Protein AF-A0A9X7BWS4-F1 (afdb_monomer)

Mean predicted aligned error: 3.34 Å

pLDDT: mean 94.13, std 6.0, range [57.66, 98.81]

Organism: Bacillus thuringiensis (NCBI:txid1428)

Sequence (144 aa):
MELVYKISYHRMQDHYLPKLVQAIRLVSEEELWKKETSVNSIGGIVLHICEHLQRNTRRYKDPNIVFENGIEEYFPVKQISSEALLKTVEEIFDEWGKAYIQVWEEKRHIDLQSLLHLVEHTSYHLGQVVDRTKCIEGQQFNFC

Radius of gyration: 15.49 Å; Cα contacts (8 Å, |Δi|>4): 133; chains: 1; bounding box: 31×32×45 Å

Secondary structure (DSSP, 8-state):
-HHHHHHHHHIIIIIIHHHHHHHHHHS-HHHHH--BTTB--HHHHHHHHHHHHHHHHHHHH-TT---SS--TT--------HHHHHHHHHHHHHHHHHHHHHHHHTT----HHHHHHHHHHHHHHHHHHHHHHHHHH-------

Nearest PDB structures (foldseek):
  3di5-assembly1_A  TM=6.665E-01  e=2.981E-02  Bacillus cereus ATCC 10987
  3dka-assembly1_A  TM=7.052E-01  e=2.633E-01  Bacillus subtilis
  8vil-assembly2_B  TM=6.335E-01  e=2.996E+00  Crocosphaera subtropica ATCC 51142

Structure (mmCIF, N/CA/C/O backbone):
data_AF-A0A9X7BWS4-F1
#
_entry.id   AF-A0A9X7BWS4-F1
#
loop_
_atom_site.group_PDB
_atom_site.id
_atom_site.type_symbol
_atom_site.label_atom_id
_atom_site.label_alt_id
_atom_site.label_comp_id
_atom_site.label_asym_id
_atom_site.label_entity_id
_atom_site.label_seq_id
_atom_site.pdbx_PDB_ins_code
_atom_site.Cartn_x
_atom_site.Cartn_y
_atom_site.Cartn_z
_atom_site.occupancy
_atom_site.B_iso_or_equiv
_atom_site.auth_seq_id
_atom_site.auth_comp_id
_atom_site.auth_asym_id
_atom_site.auth_atom_id
_atom_site.pdbx_PDB_model_num
ATOM 1 N N . MET A 1 1 ? 14.991 -13.951 -12.943 1.00 66.25 1 MET A N 1
ATOM 2 C CA . MET A 1 1 ? 14.548 -12.610 -12.497 1.00 66.25 1 MET A CA 1
ATOM 3 C C . MET A 1 1 ? 13.062 -12.387 -12.744 1.00 66.25 1 MET A C 1
ATOM 5 O O . MET A 1 1 ? 12.389 -12.016 -11.800 1.00 66.25 1 MET A O 1
ATOM 9 N N . GLU A 1 2 ? 12.522 -12.693 -13.931 1.00 83.75 2 GLU A N 1
ATOM 10 C CA . GLU A 1 2 ? 11.078 -12.568 -14.236 1.00 83.75 2 GLU A CA 1
ATOM 11 C C . GLU A 1 2 ? 10.139 -13.177 -13.182 1.00 83.75 2 GLU A C 1
ATOM 13 O O . GLU A 1 2 ? 9.156 -12.552 -12.798 1.00 83.75 2 GLU A O 1
ATOM 18 N N . LEU A 1 3 ? 10.467 -14.363 -12.660 1.00 93.31 3 LEU A N 1
ATOM 19 C CA . LEU A 1 3 ? 9.664 -14.997 -11.615 1.00 93.31 3 LEU A CA 1
ATOM 20 C C . LEU A 1 3 ? 9.586 -14.153 -10.332 1.00 93.31 3 LEU A C 1
ATOM 22 O O . LEU A 1 3 ? 8.522 -14.070 -9.731 1.00 93.31 3 LEU A O 1
ATOM 26 N N . VAL A 1 4 ? 10.686 -13.508 -9.932 1.00 94.25 4 VAL A N 1
ATOM 27 C CA . VAL A 1 4 ? 10.712 -12.667 -8.726 1.00 94.25 4 VAL A CA 1
ATOM 28 C C . VAL A 1 4 ? 9.791 -11.471 -8.911 1.00 94.25 4 VAL A C 1
ATOM 30 O O . VAL A 1 4 ? 8.986 -11.202 -8.032 1.00 94.25 4 VAL A O 1
ATOM 33 N N . TYR A 1 5 ? 9.822 -10.828 -10.079 1.00 94.81 5 TYR A N 1
ATOM 34 C CA . TYR A 1 5 ? 8.929 -9.712 -10.376 1.00 94.81 5 TYR A CA 1
ATOM 35 C C . TYR A 1 5 ? 7.447 -10.123 -10.320 1.00 94.81 5 TYR A C 1
ATOM 37 O O . TYR A 1 5 ? 6.651 -9.507 -9.612 1.00 94.81 5 TYR A O 1
ATOM 45 N N . LYS A 1 6 ? 7.086 -11.244 -10.961 1.00 95.75 6 LYS A N 1
ATOM 46 C CA . LYS A 1 6 ? 5.715 -11.783 -10.899 1.00 95.75 6 LYS A CA 1
ATOM 47 C C . LYS A 1 6 ? 5.276 -12.094 -9.465 1.00 95.75 6 LYS A C 1
ATOM 49 O O . LYS A 1 6 ? 4.172 -11.729 -9.072 1.00 95.75 6 LYS A O 1
ATOM 54 N N . ILE A 1 7 ? 6.141 -12.731 -8.674 1.00 97.50 7 ILE A N 1
ATOM 55 C CA . ILE A 1 7 ? 5.846 -13.059 -7.273 1.00 97.50 7 ILE A CA 1
ATOM 56 C C . ILE A 1 7 ? 5.697 -11.787 -6.435 1.00 97.50 7 ILE A C 1
ATOM 58 O O . ILE A 1 7 ? 4.752 -11.694 -5.658 1.00 97.50 7 ILE A O 1
ATOM 62 N N . SER A 1 8 ? 6.591 -10.806 -6.584 1.00 97.94 8 SER A N 1
ATOM 63 C CA . SER A 1 8 ? 6.517 -9.532 -5.862 1.00 97.94 8 SER A CA 1
ATOM 64 C C . SER A 1 8 ? 5.208 -8.802 -6.153 1.00 97.94 8 SER A C 1
ATOM 66 O O . SER A 1 8 ? 4.548 -8.354 -5.219 1.00 97.94 8 SER A O 1
ATOM 68 N N . TYR A 1 9 ? 4.797 -8.737 -7.421 1.00 97.94 9 TYR A N 1
ATOM 69 C CA . TYR A 1 9 ? 3.517 -8.145 -7.805 1.00 97.94 9 TYR A CA 1
ATOM 70 C C . TYR A 1 9 ? 2.333 -8.882 -7.164 1.00 97.94 9 TYR A C 1
ATOM 72 O O . TYR A 1 9 ? 1.527 -8.255 -6.480 1.00 97.94 9 TYR A O 1
ATOM 80 N N . HIS A 1 10 ? 2.283 -10.213 -7.296 1.00 97.88 10 HIS A N 1
ATOM 81 C CA . HIS A 1 10 ? 1.210 -11.039 -6.729 1.00 97.88 10 HIS A CA 1
ATOM 82 C C . HIS A 1 10 ? 1.134 -10.925 -5.199 1.00 97.88 10 HIS A C 1
ATOM 84 O O . HIS A 1 10 ? 0.058 -10.859 -4.612 1.00 97.88 10 HIS A O 1
ATOM 90 N N . ARG A 1 11 ? 2.281 -10.851 -4.512 1.00 98.12 11 ARG A N 1
ATOM 91 C CA . ARG A 1 11 ? 2.316 -10.606 -3.063 1.00 98.12 11 ARG A CA 1
ATOM 92 C C . ARG A 1 11 ? 1.660 -9.276 -2.707 1.00 98.12 11 ARG A C 1
ATOM 94 O O . ARG A 1 11 ? 0.820 -9.255 -1.815 1.00 98.12 11 ARG A O 1
ATOM 101 N N . MET A 1 12 ? 2.007 -8.201 -3.406 1.00 98.50 12 MET A N 1
ATOM 102 C CA . MET A 1 12 ? 1.481 -6.866 -3.117 1.00 98.50 12 MET A CA 1
ATOM 103 C C . MET A 1 12 ? -0.013 -6.743 -3.451 1.00 98.50 12 MET A C 1
ATOM 105 O O . MET A 1 12 ? -0.786 -6.314 -2.596 1.00 98.50 12 MET A O 1
ATOM 109 N N . GLN A 1 13 ? -0.418 -7.142 -4.659 1.00 98.19 13 GLN A N 1
ATOM 110 C CA . GLN A 1 13 ? -1.772 -6.920 -5.182 1.00 98.19 13 GLN A CA 1
ATOM 111 C C . GLN A 1 13 ? -2.771 -7.985 -4.741 1.00 98.19 13 GLN A C 1
ATOM 113 O O . GLN A 1 13 ? -3.852 -7.651 -4.270 1.00 98.19 13 GLN A O 1
ATOM 118 N N . ASP A 1 14 ? -2.405 -9.261 -4.844 1.00 96.75 14 ASP A N 1
ATOM 119 C CA . ASP A 1 14 ? -3.363 -10.358 -4.676 1.00 96.75 14 ASP A CA 1
ATOM 120 C C . ASP A 1 14 ? -3.382 -10.903 -3.242 1.00 96.75 14 ASP A C 1
ATOM 122 O O . ASP A 1 14 ? -4.355 -11.527 -2.822 1.00 96.75 14 ASP A O 1
ATOM 126 N N . HIS A 1 15 ? -2.332 -10.645 -2.453 1.00 96.69 15 HIS A N 1
ATOM 127 C CA . HIS A 1 15 ? -2.280 -11.071 -1.053 1.00 96.69 15 HIS A CA 1
ATOM 128 C C . HIS A 1 15 ? -2.308 -9.927 -0.046 1.00 96.69 15 HIS A C 1
ATOM 130 O O . HIS A 1 15 ? -3.058 -10.018 0.921 1.00 96.69 15 HIS A O 1
ATOM 136 N N . TYR A 1 16 ? -1.475 -8.896 -0.177 1.00 98.38 16 TYR A N 1
ATOM 137 C CA . TYR A 1 16 ? -1.334 -7.898 0.888 1.00 98.38 16 TYR A CA 1
ATOM 138 C C . TYR A 1 16 ? -2.469 -6.881 0.875 1.00 98.38 16 TYR A C 1
ATOM 140 O O . TYR A 1 16 ? -3.071 -6.649 1.924 1.00 98.38 16 TYR A O 1
ATOM 148 N N . LEU A 1 17 ? -2.811 -6.337 -0.296 1.00 98.50 17 LEU A N 1
ATOM 149 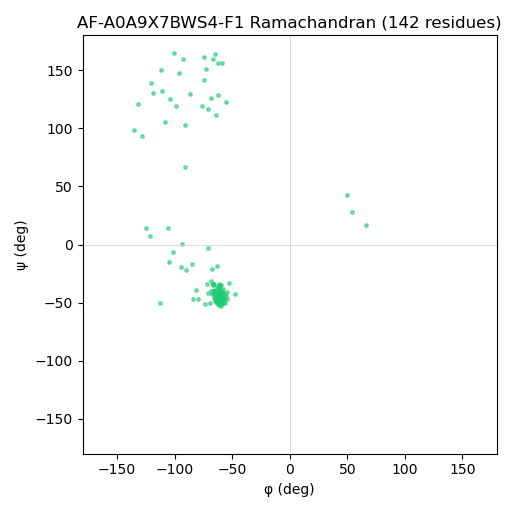C CA . LEU A 1 17 ? -3.906 -5.379 -0.430 1.00 98.50 17 LEU A CA 1
ATOM 150 C C . LEU A 1 17 ? -5.251 -5.926 0.099 1.00 98.50 17 LEU A C 1
ATOM 152 O O . LEU A 1 17 ? -5.838 -5.262 0.954 1.00 98.50 17 LEU A O 1
ATOM 156 N N . PRO A 1 18 ? -5.728 -7.134 -0.275 1.00 97.50 18 PRO A N 1
ATOM 157 C CA . PRO A 1 18 ? -7.005 -7.646 0.224 1.00 97.50 18 PRO A CA 1
ATOM 158 C C . PRO A 1 18 ? -7.028 -7.820 1.744 1.00 97.50 18 PRO A C 1
ATOM 160 O O . PRO A 1 18 ? -8.037 -7.535 2.386 1.00 97.50 18 PRO A O 1
ATOM 163 N N . LYS A 1 19 ? -5.903 -8.239 2.339 1.00 97.44 19 LYS A N 1
ATOM 164 C CA . LYS A 1 19 ? -5.769 -8.407 3.795 1.00 97.44 19 LYS A CA 1
ATOM 165 C C . LYS A 1 19 ? -5.793 -7.066 4.514 1.00 97.44 19 LYS A C 1
ATOM 167 O O . LYS A 1 19 ? -6.429 -6.949 5.558 1.00 97.44 19 LYS A O 1
ATOM 172 N N . LEU A 1 20 ? -5.137 -6.057 3.941 1.00 97.69 20 LEU A N 1
ATOM 173 C CA . LEU A 1 20 ? -5.145 -4.695 4.465 1.00 97.69 20 LEU A CA 1
ATOM 174 C C . LEU A 1 20 ? -6.560 -4.103 4.417 1.00 97.69 20 LEU A C 1
ATOM 176 O O . LEU A 1 20 ? -7.052 -3.608 5.427 1.00 97.69 20 LEU A O 1
ATOM 180 N N . VAL A 1 21 ? -7.240 -4.237 3.275 1.00 97.56 21 VAL A N 1
ATOM 181 C CA . VAL A 1 21 ? -8.635 -3.812 3.081 1.00 97.56 21 VAL A CA 1
ATOM 182 C C . VAL A 1 21 ? -9.564 -4.501 4.077 1.00 97.56 21 VAL A C 1
ATOM 184 O O . VAL A 1 21 ? -10.382 -3.841 4.716 1.00 97.56 21 VAL A O 1
ATOM 187 N N . GLN A 1 22 ? -9.430 -5.817 4.249 1.00 95.44 22 GLN A N 1
ATOM 188 C CA . GLN A 1 22 ? -10.246 -6.565 5.200 1.00 95.44 22 GLN A CA 1
ATOM 189 C C . GLN A 1 22 ? -10.003 -6.104 6.641 1.00 95.44 22 GLN A C 1
ATOM 191 O O . GLN A 1 22 ? -10.966 -5.928 7.378 1.00 95.44 22 GLN A O 1
ATOM 196 N N . ALA A 1 23 ? -8.748 -5.877 7.037 1.00 95.62 23 ALA A N 1
ATOM 197 C CA . ALA A 1 23 ? -8.424 -5.407 8.380 1.00 95.62 23 ALA A CA 1
ATOM 198 C C . ALA A 1 23 ? -9.011 -4.016 8.667 1.00 95.62 23 ALA A C 1
ATOM 200 O O . ALA A 1 23 ? -9.639 -3.822 9.703 1.00 95.62 23 ALA A O 1
ATOM 201 N N . ILE A 1 24 ? -8.888 -3.073 7.727 1.00 96.00 24 ILE A N 1
ATOM 202 C CA . ILE A 1 24 ? -9.434 -1.715 7.889 1.00 96.00 24 ILE A CA 1
ATOM 203 C C . ILE A 1 24 ? -10.963 -1.737 8.024 1.00 96.00 24 ILE A C 1
ATOM 205 O O . ILE A 1 24 ? -11.514 -0.976 8.810 1.00 96.00 24 ILE A O 1
ATOM 209 N N . ARG A 1 25 ? -11.659 -2.616 7.289 1.00 95.00 25 ARG A N 1
ATOM 210 C CA . ARG A 1 25 ? -13.131 -2.716 7.330 1.00 95.00 25 ARG A CA 1
ATOM 211 C C . ARG A 1 25 ? -13.693 -3.231 8.653 1.00 95.00 25 ARG A C 1
ATOM 213 O O . ARG A 1 25 ? -14.882 -3.050 8.890 1.00 95.00 25 ARG A O 1
ATOM 220 N N . LEU A 1 26 ? -12.889 -3.924 9.454 1.00 93.00 26 LEU A N 1
ATOM 221 C CA . LEU A 1 26 ? -13.370 -4.553 10.682 1.00 93.00 26 LEU A CA 1
ATOM 222 C C . LEU A 1 26 ? -13.278 -3.645 11.904 1.00 93.00 26 LEU A C 1
ATOM 224 O O . LEU A 1 26 ? -14.005 -3.882 12.855 1.00 93.00 26 LEU A O 1
ATOM 228 N N . VAL A 1 27 ? -12.427 -2.620 11.882 1.00 92.75 27 VAL A N 1
ATOM 229 C CA . VAL A 1 27 ? -12.252 -1.715 13.024 1.00 92.75 27 VAL A CA 1
ATOM 230 C C . VAL A 1 27 ? -13.106 -0.458 12.883 1.00 92.75 27 VAL A C 1
ATOM 232 O O . VAL A 1 27 ? -13.314 0.060 11.783 1.00 92.75 27 VAL A O 1
ATOM 235 N N . SER A 1 28 ? -13.571 0.070 14.016 1.00 94.12 28 SER A N 1
ATOM 236 C CA . SER A 1 28 ? -14.207 1.388 14.063 1.00 94.12 28 SER A CA 1
ATOM 237 C C . SER A 1 28 ? -13.198 2.500 13.750 1.00 94.12 28 SER A C 1
ATOM 239 O O . SER A 1 28 ? -11.989 2.326 13.903 1.00 94.12 28 SER A O 1
ATOM 241 N N . GLU A 1 29 ? -13.683 3.677 13.351 1.00 95.00 29 GLU A N 1
ATOM 242 C CA . GLU A 1 29 ? -12.817 4.841 13.107 1.00 95.00 29 GLU A CA 1
ATOM 243 C C . GLU A 1 29 ? -12.033 5.255 14.363 1.00 95.00 29 GLU A C 1
ATOM 245 O O . GLU A 1 29 ? -10.874 5.659 14.269 1.00 95.00 29 GLU A O 1
ATOM 250 N N . GLU A 1 30 ? -12.638 5.120 15.546 1.00 93.88 30 GLU A N 1
ATOM 251 C CA . GLU A 1 30 ? -11.967 5.390 16.819 1.00 93.88 30 GLU A CA 1
ATOM 252 C C . GLU A 1 30 ? -10.765 4.458 17.010 1.00 93.88 30 GLU A C 1
ATOM 254 O O . GLU A 1 30 ? -9.643 4.927 17.211 1.00 93.88 30 GLU A O 1
ATOM 259 N N . GLU A 1 31 ? -10.970 3.147 16.871 1.00 94.56 31 GLU A N 1
ATOM 260 C CA . GLU A 1 31 ? -9.904 2.154 17.032 1.00 94.56 31 GLU A CA 1
ATOM 261 C C . GLU A 1 31 ? -8.856 2.240 15.908 1.00 94.56 31 GLU A C 1
ATOM 263 O O . GLU A 1 31 ? -7.663 2.043 16.147 1.00 94.56 31 GLU A O 1
ATOM 268 N N . LEU A 1 32 ? -9.260 2.629 14.694 1.00 95.69 32 LEU A N 1
ATOM 269 C CA . LEU A 1 32 ? -8.358 2.858 13.564 1.00 95.69 32 LEU A CA 1
ATOM 270 C C . LEU A 1 32 ? -7.304 3.932 13.876 1.00 95.69 32 LEU A C 1
ATOM 272 O O . LEU A 1 32 ? -6.134 3.785 13.503 1.00 95.69 32 LEU A O 1
ATOM 276 N N . TRP A 1 33 ? -7.707 5.014 14.548 1.00 96.12 33 TRP A N 1
ATOM 277 C CA . TRP A 1 33 ? -6.847 6.170 14.828 1.00 96.12 33 TRP A CA 1
ATOM 278 C C . TRP A 1 33 ? -6.293 6.217 16.247 1.00 96.12 33 TRP A C 1
ATOM 280 O O . TRP A 1 33 ? -5.421 7.049 16.522 1.00 96.12 33 TRP A O 1
ATOM 290 N N . LYS A 1 34 ? -6.728 5.307 17.118 1.00 92.94 34 LYS A N 1
ATOM 291 C CA . LYS A 1 34 ? -6.219 5.162 18.478 1.00 92.94 34 LYS A CA 1
ATOM 292 C C . LYS A 1 34 ? -4.706 4.971 18.472 1.00 92.94 34 LYS A C 1
ATOM 294 O O . LYS A 1 34 ? -4.166 4.071 17.828 1.00 92.94 34 LYS A O 1
ATOM 299 N N . LYS A 1 35 ? -4.017 5.862 19.180 1.00 86.56 35 LYS A N 1
ATOM 300 C CA . LYS A 1 35 ? -2.564 5.854 19.345 1.00 86.56 35 LYS A CA 1
ATOM 301 C C . LYS A 1 35 ? -2.240 5.697 20.824 1.00 86.56 35 LYS A C 1
ATOM 303 O O . LYS A 1 35 ? -2.757 6.452 21.644 1.00 86.56 35 LYS A O 1
ATOM 308 N N . GLU A 1 36 ? -1.357 4.760 21.146 1.00 83.44 36 GLU A N 1
ATOM 309 C CA . GLU A 1 36 ? -0.805 4.613 22.494 1.00 83.44 36 GLU A CA 1
ATOM 310 C C . GLU A 1 36 ? 0.598 5.227 22.562 1.00 83.44 36 GLU A C 1
ATOM 312 O O . GLU A 1 36 ? 1.228 5.503 21.539 1.00 83.44 36 GLU A O 1
ATOM 317 N N . THR A 1 37 ? 1.104 5.454 23.775 1.00 79.56 37 THR A N 1
ATOM 318 C CA . THR A 1 37 ? 2.334 6.223 24.034 1.00 79.56 37 THR A CA 1
ATOM 319 C C . THR A 1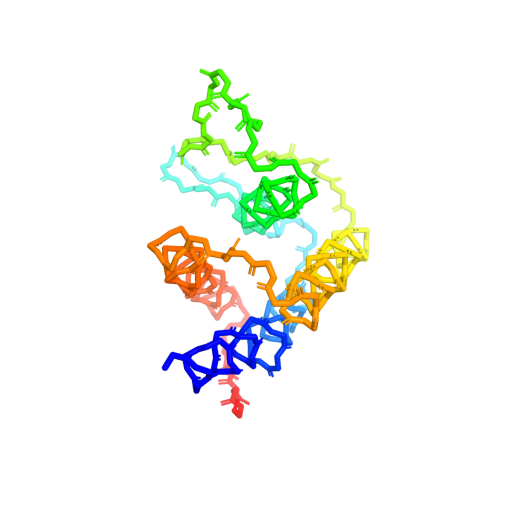 37 ? 3.551 5.746 23.230 1.00 79.56 37 THR A C 1
ATOM 321 O O . THR A 1 37 ? 4.375 6.564 22.833 1.00 79.56 37 THR A O 1
ATOM 324 N N . SER A 1 38 ? 3.657 4.444 22.956 1.00 80.44 38 SER A N 1
ATOM 325 C CA . SER A 1 38 ? 4.772 3.824 22.222 1.00 80.44 38 SER A CA 1
ATOM 326 C C . SER A 1 38 ? 4.344 3.086 20.950 1.00 80.44 38 SER A C 1
ATOM 328 O O . SER A 1 38 ? 5.157 2.394 20.338 1.00 80.44 38 SER A O 1
ATOM 330 N N . VAL A 1 39 ? 3.076 3.199 20.547 1.00 88.00 39 VAL A N 1
ATOM 331 C CA . VAL A 1 39 ? 2.493 2.362 19.494 1.00 88.00 39 VAL A CA 1
ATOM 332 C C . VAL A 1 39 ? 1.754 3.242 18.491 1.00 88.00 39 VAL A C 1
ATOM 334 O O . VAL A 1 39 ? 0.823 3.961 18.842 1.00 88.00 39 VAL A O 1
ATOM 337 N N . ASN A 1 40 ? 2.167 3.183 17.222 1.00 95.31 40 ASN A N 1
ATOM 338 C CA . ASN A 1 40 ? 1.492 3.888 16.123 1.00 95.31 40 ASN A CA 1
ATOM 339 C C . ASN A 1 40 ? 0.029 3.444 15.996 1.00 95.31 40 ASN A C 1
ATOM 341 O O . ASN A 1 40 ? -0.291 2.330 16.383 1.00 95.31 40 ASN A O 1
ATOM 345 N N . SER A 1 41 ? -0.862 4.254 15.431 1.00 96.25 41 SER A N 1
ATOM 346 C CA . SER A 1 41 ? -2.235 3.802 15.154 1.00 96.25 41 SER A CA 1
ATOM 347 C C . SER A 1 41 ? -2.288 2.856 13.949 1.00 96.25 41 SER A C 1
ATOM 349 O O . SER A 1 41 ? -1.358 2.834 13.135 1.00 96.25 41 SER A O 1
ATOM 351 N N . ILE A 1 42 ? -3.372 2.084 13.804 1.00 97.12 42 ILE A N 1
ATOM 352 C CA . ILE A 1 42 ? -3.583 1.228 12.623 1.00 97.12 42 ILE A CA 1
ATOM 353 C C . ILE A 1 42 ? -3.588 2.090 11.356 1.00 97.12 42 ILE A C 1
ATOM 355 O O . ILE A 1 42 ? -2.818 1.830 10.431 1.00 97.12 42 ILE A O 1
ATOM 359 N N . GLY A 1 43 ? -4.377 3.168 11.341 1.00 97.75 43 GLY A N 1
ATOM 360 C CA . GLY A 1 43 ? -4.446 4.096 10.214 1.00 97.75 43 GLY A CA 1
ATOM 361 C C . GLY A 1 43 ? -3.102 4.764 9.906 1.00 97.75 43 GLY A C 1
ATOM 362 O O . GLY A 1 43 ? -2.759 4.950 8.740 1.00 97.75 43 GLY A O 1
ATOM 363 N N . GLY A 1 44 ? -2.293 5.057 10.929 1.00 97.81 44 GLY A N 1
ATOM 364 C CA . GLY A 1 44 ? -0.946 5.596 10.744 1.00 97.81 44 GLY A CA 1
ATOM 365 C C . GLY A 1 44 ? 0.004 4.610 10.067 1.00 97.81 44 GLY A C 1
ATOM 366 O O . GLY A 1 44 ? 0.748 5.007 9.173 1.00 97.81 44 GLY A O 1
ATOM 367 N N . ILE A 1 45 ? -0.052 3.325 10.432 1.00 98.19 45 ILE A N 1
ATOM 368 C CA . ILE A 1 45 ? 0.731 2.265 9.775 1.00 98.19 45 ILE A CA 1
ATOM 369 C C . ILE A 1 45 ? 0.281 2.061 8.327 1.00 98.19 45 ILE A C 1
ATOM 371 O O . ILE A 1 45 ? 1.116 1.950 7.433 1.00 98.19 45 ILE A O 1
ATOM 375 N N . VAL A 1 46 ? -1.029 2.057 8.075 1.00 98.44 46 VAL A N 1
ATOM 376 C CA . VAL A 1 46 ? -1.585 1.948 6.718 1.00 98.44 46 VAL A CA 1
ATOM 377 C C . VAL A 1 46 ? -1.081 3.090 5.831 1.00 98.44 46 VAL A C 1
ATOM 379 O O . VAL A 1 46 ? -0.614 2.856 4.716 1.00 98.44 46 VAL A O 1
ATOM 382 N N . LEU A 1 47 ? -1.129 4.328 6.329 1.00 98.38 47 LEU A N 1
ATOM 383 C CA . LEU A 1 47 ? -0.631 5.487 5.591 1.00 98.38 47 LEU A CA 1
ATOM 384 C C . LEU A 1 47 ? 0.890 5.447 5.412 1.00 98.38 47 LEU A C 1
ATOM 386 O O . LEU A 1 47 ? 1.381 5.823 4.353 1.00 98.38 47 LEU A O 1
ATOM 390 N N . HIS A 1 48 ? 1.634 4.935 6.389 1.00 98.31 48 HIS A N 1
ATOM 391 C CA . HIS A 1 48 ? 3.071 4.718 6.254 1.00 98.31 48 HIS A CA 1
ATOM 392 C C . HIS A 1 48 ? 3.403 3.732 5.117 1.00 98.31 48 HIS A C 1
ATOM 394 O O . HIS A 1 48 ? 4.237 4.036 4.264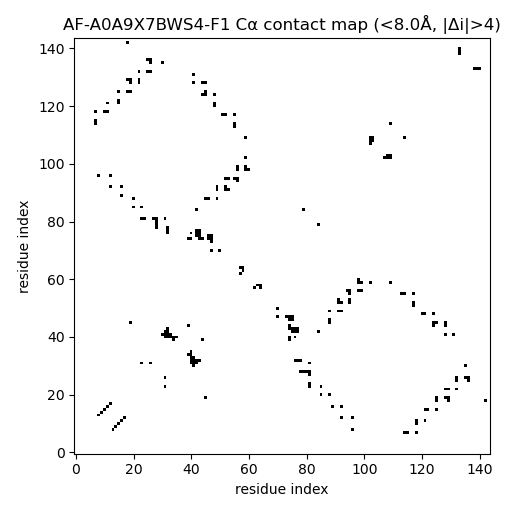 1.00 98.31 48 HIS A O 1
ATOM 400 N N . ILE A 1 49 ? 2.694 2.598 5.027 1.00 98.56 49 ILE A N 1
ATOM 401 C CA . ILE A 1 49 ? 2.805 1.672 3.882 1.00 98.56 49 ILE A CA 1
ATOM 402 C C . ILE A 1 49 ? 2.545 2.425 2.567 1.00 98.56 49 ILE A C 1
ATOM 404 O O . ILE A 1 49 ? 3.323 2.310 1.618 1.00 98.56 49 ILE A O 1
ATOM 408 N N . CYS A 1 50 ? 1.484 3.235 2.518 1.00 98.56 50 CYS A N 1
ATOM 409 C CA . CYS A 1 50 ? 1.120 4.007 1.332 1.00 98.56 50 CYS A CA 1
ATOM 410 C C . CYS A 1 50 ? 2.232 4.969 0.879 1.00 98.56 50 CYS A C 1
ATOM 412 O O . CYS A 1 50 ? 2.529 5.034 -0.314 1.00 98.56 50 CYS A O 1
ATOM 414 N N . GLU A 1 51 ? 2.898 5.662 1.805 1.00 98.06 51 GLU A N 1
ATOM 415 C CA . GLU A 1 51 ? 4.036 6.538 1.490 1.00 98.06 51 GLU A CA 1
ATOM 416 C C . GLU A 1 51 ? 5.201 5.753 0.861 1.00 98.06 51 GLU A C 1
ATOM 418 O O . GLU A 1 51 ? 5.804 6.196 -0.124 1.00 98.06 51 GLU A O 1
ATOM 423 N N . HIS A 1 52 ? 5.497 4.549 1.366 1.00 98.19 52 HIS A N 1
ATOM 424 C CA . HIS A 1 52 ? 6.513 3.673 0.774 1.00 98.19 52 HIS A CA 1
ATOM 425 C C . HIS A 1 52 ? 6.150 3.237 -0.654 1.00 98.19 52 HIS A C 1
ATOM 427 O O . HIS A 1 52 ? 7.024 3.263 -1.533 1.00 98.19 52 HIS A O 1
ATOM 433 N N . LEU A 1 53 ? 4.885 2.882 -0.915 1.00 98.31 53 LEU A N 1
ATOM 434 C CA . LEU A 1 53 ? 4.417 2.573 -2.271 1.00 98.31 53 LEU A CA 1
ATOM 435 C C . LEU A 1 53 ? 4.555 3.792 -3.183 1.00 98.31 53 LEU A C 1
ATOM 437 O O . LEU A 1 53 ? 5.187 3.688 -4.229 1.00 98.31 53 LEU A O 1
ATOM 441 N N . GLN A 1 54 ? 4.054 4.958 -2.771 1.00 98.19 54 GLN A N 1
ATOM 442 C CA . GLN A 1 54 ? 4.120 6.183 -3.572 1.00 98.19 54 GLN A CA 1
ATOM 443 C C . GLN A 1 54 ? 5.558 6.586 -3.910 1.00 98.19 54 GLN A C 1
ATOM 445 O O . GLN A 1 54 ? 5.845 6.956 -5.051 1.00 98.19 54 GLN A O 1
ATOM 450 N N . ARG A 1 55 ? 6.494 6.487 -2.957 1.00 96.94 55 ARG A N 1
ATOM 451 C CA . ARG A 1 55 ? 7.916 6.760 -3.223 1.00 96.94 55 ARG A CA 1
ATOM 452 C C . ARG A 1 55 ? 8.503 5.787 -4.245 1.00 96.94 55 ARG A C 1
ATOM 454 O O . ARG A 1 55 ? 9.262 6.214 -5.112 1.00 96.94 55 ARG A O 1
ATOM 461 N N . ASN A 1 56 ? 8.138 4.506 -4.190 1.00 97.12 56 ASN A N 1
ATOM 462 C CA . ASN A 1 56 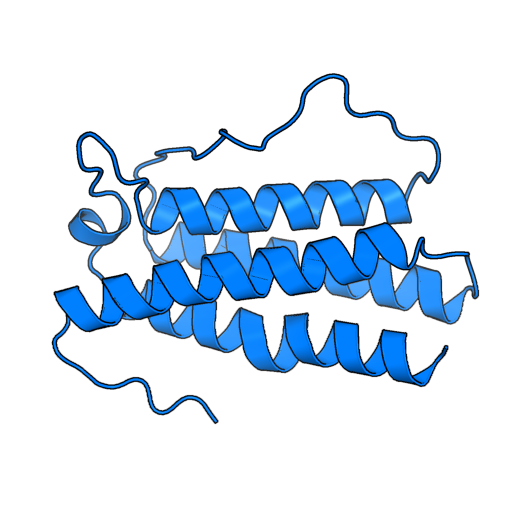? 8.549 3.528 -5.202 1.00 97.12 56 ASN A CA 1
ATOM 463 C C . ASN A 1 56 ? 7.906 3.804 -6.567 1.00 97.12 56 ASN A C 1
ATOM 465 O O . ASN A 1 56 ? 8.612 3.822 -7.569 1.00 97.12 56 ASN A O 1
ATOM 469 N N . THR A 1 57 ? 6.615 4.134 -6.608 1.00 97.81 57 THR A N 1
ATOM 470 C CA . THR A 1 57 ? 5.916 4.559 -7.829 1.00 97.81 57 THR A CA 1
ATOM 471 C C . THR A 1 57 ? 6.602 5.759 -8.480 1.00 97.81 57 THR A C 1
ATOM 473 O O . THR A 1 57 ? 6.785 5.793 -9.695 1.00 97.81 57 THR A O 1
ATOM 476 N N . ARG A 1 58 ? 7.038 6.745 -7.687 1.00 97.06 58 ARG A N 1
ATOM 477 C CA . ARG A 1 58 ? 7.799 7.895 -8.197 1.00 97.06 58 ARG A CA 1
ATOM 478 C C . ARG A 1 58 ? 9.158 7.479 -8.759 1.00 97.06 58 ARG A C 1
ATOM 480 O O . ARG A 1 58 ? 9.486 7.933 -9.845 1.00 97.06 58 ARG A O 1
ATOM 487 N N . ARG A 1 59 ? 9.894 6.572 -8.103 1.00 95.50 59 ARG A N 1
ATOM 488 C CA . ARG A 1 59 ? 11.163 6.022 -8.633 1.00 95.50 59 ARG A CA 1
ATOM 489 C C . ARG A 1 59 ? 10.982 5.263 -9.947 1.00 95.50 59 ARG A C 1
ATOM 491 O O . ARG A 1 59 ? 11.845 5.307 -10.812 1.00 95.50 59 ARG A O 1
ATOM 498 N N . TYR A 1 60 ? 9.852 4.584 -10.120 1.00 95.38 60 TYR A N 1
ATOM 499 C CA . TYR A 1 60 ? 9.509 3.916 -11.379 1.00 95.38 60 TYR A CA 1
ATOM 500 C C . TYR A 1 60 ? 9.275 4.912 -12.520 1.00 95.38 60 TYR A C 1
ATOM 502 O O . TYR A 1 60 ? 9.598 4.620 -13.672 1.00 95.38 60 TYR A O 1
ATOM 510 N N . LYS A 1 61 ? 8.733 6.095 -12.215 1.00 93.62 61 LYS A N 1
ATOM 511 C CA . LYS A 1 61 ? 8.513 7.174 -13.190 1.00 93.62 61 LYS A CA 1
ATOM 512 C C . LYS A 1 61 ? 9.786 7.986 -13.453 1.00 93.62 61 LYS A C 1
ATOM 514 O O . LYS A 1 61 ? 10.052 8.327 -14.599 1.00 93.62 61 LYS A O 1
ATOM 519 N N . ASP A 1 62 ? 10.571 8.243 -12.413 1.00 94.31 62 ASP A N 1
ATOM 520 C CA . ASP A 1 62 ? 11.838 8.972 -12.454 1.00 94.31 62 ASP A CA 1
ATOM 521 C C . ASP A 1 62 ? 12.903 8.244 -11.610 1.00 94.31 62 ASP A C 1
ATOM 523 O O . ASP A 1 62 ? 12.947 8.412 -10.388 1.00 94.31 62 ASP A O 1
ATOM 527 N N . PRO A 1 63 ? 13.784 7.443 -12.238 1.00 88.25 63 PRO A N 1
ATOM 528 C CA . PRO A 1 63 ? 14.831 6.705 -11.532 1.00 88.25 63 PRO A CA 1
ATOM 529 C C . PRO A 1 63 ? 15.864 7.585 -10.818 1.00 88.25 63 PRO A C 1
ATOM 531 O O . PRO A 1 63 ? 16.571 7.088 -9.944 1.00 88.25 63 PRO A O 1
ATOM 534 N N . ASN A 1 64 ? 15.965 8.870 -11.176 1.00 90.94 64 ASN A N 1
ATOM 535 C CA . ASN A 1 64 ? 16.932 9.798 -10.589 1.00 90.94 64 ASN A CA 1
ATOM 536 C C . ASN A 1 64 ? 16.352 10.588 -9.410 1.00 90.94 64 ASN A C 1
ATOM 538 O O . ASN A 1 64 ? 17.058 11.414 -8.828 1.00 90.94 64 ASN A O 1
ATOM 542 N N . ILE A 1 65 ? 15.084 10.359 -9.050 1.00 94.06 65 ILE A N 1
ATOM 543 C CA . ILE A 1 65 ? 14.452 11.067 -7.944 1.00 94.06 65 ILE A CA 1
ATOM 544 C C . ILE A 1 65 ? 15.171 10.766 -6.622 1.00 94.06 65 ILE A C 1
ATOM 546 O O . ILE A 1 65 ? 15.357 9.613 -6.222 1.00 94.06 65 ILE A O 1
ATOM 550 N N . VAL A 1 66 ? 15.536 11.828 -5.908 1.00 91.25 66 VAL A N 1
ATOM 551 C CA . VAL A 1 66 ? 16.128 11.756 -4.570 1.00 91.25 66 VAL A CA 1
ATOM 552 C C . VAL A 1 66 ? 15.118 12.293 -3.566 1.00 91.25 66 VAL A C 1
ATOM 5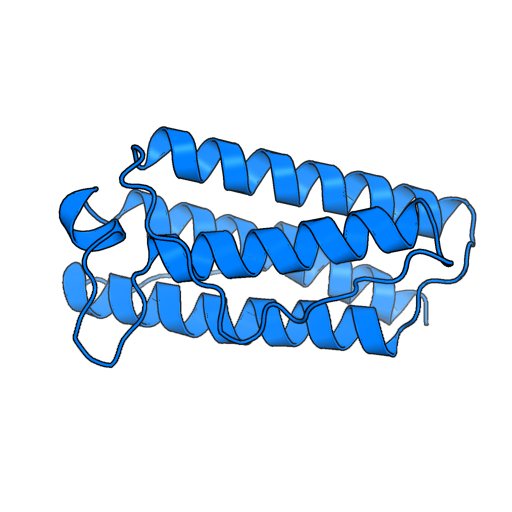54 O O . VAL A 1 66 ? 14.528 13.352 -3.764 1.00 91.25 66 VAL A O 1
ATOM 557 N N . PHE A 1 67 ? 14.911 11.554 -2.478 1.00 91.50 67 PHE A N 1
ATOM 558 C CA . PHE A 1 67 ? 14.107 12.018 -1.353 1.00 91.50 67 PHE A CA 1
ATOM 559 C C . PHE A 1 67 ? 15.046 12.549 -0.276 1.00 91.50 67 PHE A C 1
ATOM 561 O O . PHE A 1 67 ? 15.869 11.796 0.234 1.00 91.50 67 PHE A O 1
ATOM 568 N N . GLU A 1 68 ? 14.912 13.829 0.065 1.00 85.44 68 GLU A N 1
ATOM 569 C CA . GLU A 1 68 ? 15.792 14.502 1.034 1.00 85.44 68 GLU A CA 1
ATOM 570 C C . GLU A 1 68 ? 15.653 13.937 2.452 1.00 85.44 68 GLU A C 1
ATOM 572 O O . GLU A 1 68 ? 16.633 13.862 3.185 1.00 85.44 68 GLU A O 1
ATOM 577 N N . ASN A 1 69 ? 14.441 13.509 2.822 1.00 90.75 69 ASN A N 1
ATOM 578 C CA . ASN A 1 69 ? 14.126 13.006 4.154 1.00 90.75 69 ASN A CA 1
ATOM 579 C C . ASN A 1 69 ? 13.608 11.566 4.105 1.00 90.75 69 ASN A C 1
ATOM 581 O O . ASN A 1 69 ? 12.769 11.211 3.260 1.00 90.75 69 ASN A O 1
ATOM 585 N N . GLY A 1 70 ? 14.065 10.760 5.060 1.00 90.12 70 GLY A N 1
ATOM 586 C CA . GLY A 1 70 ? 13.495 9.455 5.371 1.00 90.12 70 GLY A CA 1
ATOM 587 C C . GLY A 1 70 ? 12.061 9.556 5.910 1.00 90.12 70 GLY A C 1
ATOM 588 O O . GLY A 1 70 ? 11.576 10.643 6.233 1.00 90.12 70 GLY A O 1
ATOM 589 N N . ILE A 1 71 ? 11.348 8.431 5.915 1.00 94.12 71 ILE A N 1
ATOM 590 C CA . ILE A 1 71 ? 9.969 8.310 6.439 1.00 94.12 71 ILE A CA 1
ATOM 591 C C . ILE A 1 71 ? 9.852 7.209 7.492 1.00 94.12 71 ILE A C 1
ATOM 593 O O . ILE A 1 71 ? 8.744 6.815 7.833 1.00 94.12 71 ILE A O 1
ATOM 597 N N . GLU A 1 72 ? 10.981 6.727 8.009 1.00 91.88 72 GLU A N 1
ATOM 598 C CA . GLU A 1 72 ? 11.084 5.572 8.905 1.00 91.88 72 GLU A CA 1
ATOM 599 C C . GLU A 1 72 ? 10.179 5.734 10.133 1.00 91.88 72 GLU A C 1
ATOM 601 O O . GLU A 1 72 ? 9.469 4.806 10.498 1.00 91.88 72 GLU A O 1
ATOM 606 N N . GLU A 1 73 ? 10.127 6.946 10.695 1.00 90.31 73 GLU A N 1
ATOM 607 C CA . GLU A 1 73 ? 9.307 7.298 11.864 1.00 90.31 73 GLU A CA 1
ATOM 608 C C . GLU A 1 73 ? 8.064 8.138 11.503 1.00 90.31 73 GLU A C 1
ATOM 610 O O . GLU A 1 73 ? 7.421 8.744 12.365 1.00 90.31 73 GLU A O 1
ATOM 615 N N . TYR A 1 74 ? 7.702 8.206 10.217 1.00 93.50 74 TYR A N 1
ATOM 616 C CA . TYR A 1 74 ? 6.542 8.969 9.762 1.00 93.50 74 TYR A CA 1
ATOM 617 C C . TYR A 1 74 ? 5.276 8.104 9.731 1.00 93.50 74 TYR A C 1
ATOM 619 O O . TYR A 1 74 ? 5.050 7.338 8.794 1.00 93.50 74 TYR A O 1
ATOM 627 N N . PHE A 1 75 ? 4.424 8.284 10.746 1.00 95.69 75 PHE A N 1
ATOM 628 C CA . PHE A 1 75 ? 3.124 7.618 10.894 1.00 95.69 75 PHE A CA 1
ATOM 629 C C . PHE A 1 75 ? 2.021 8.660 11.154 1.00 95.69 75 PHE A C 1
ATOM 631 O O . PHE A 1 75 ? 1.808 9.067 12.302 1.00 95.69 75 PHE A O 1
ATOM 638 N N . PRO A 1 76 ? 1.329 9.148 10.110 1.00 93.12 76 PRO A N 1
ATOM 639 C CA . PRO A 1 76 ? 0.381 10.249 10.249 1.00 93.12 76 PRO A CA 1
ATOM 640 C C . PRO A 1 76 ? -0.930 9.816 10.919 1.00 93.12 76 PRO A C 1
ATOM 642 O O . PRO A 1 76 ? -1.488 8.766 10.617 1.00 93.12 76 PRO A O 1
ATOM 645 N N . VAL A 1 77 ? -1.478 10.681 11.773 1.00 90.62 77 VAL A N 1
ATOM 646 C CA . VAL A 1 77 ? -2.820 10.521 12.352 1.00 90.62 77 VAL A CA 1
ATOM 647 C C . VAL A 1 77 ? -3.730 11.556 11.703 1.00 90.62 77 VAL A C 1
ATOM 649 O O . VAL A 1 77 ? -3.599 12.745 11.982 1.00 90.62 77 VAL A O 1
ATOM 652 N N . LYS A 1 78 ? -4.607 11.115 10.793 1.00 89.56 78 LYS A N 1
ATOM 653 C CA . LYS A 1 78 ? -5.442 12.022 9.983 1.00 89.56 78 LYS A CA 1
ATOM 654 C C . LYS A 1 78 ? -6.908 12.096 10.419 1.00 89.56 78 LYS A C 1
ATOM 656 O O . LYS A 1 78 ? -7.579 13.024 9.991 1.00 89.56 78 LYS A O 1
ATOM 661 N N . GLN A 1 79 ? -7.384 11.159 11.248 1.00 88.81 79 GLN A N 1
ATOM 662 C CA . GLN A 1 79 ? -8.789 11.081 11.693 1.00 88.81 79 GLN A CA 1
ATOM 663 C C . GLN A 1 79 ? -9.793 11.152 10.523 1.00 88.81 79 GLN A C 1
ATOM 665 O O . GLN A 1 79 ? -10.783 11.874 10.575 1.00 88.81 79 GLN A O 1
ATOM 670 N N . ILE A 1 80 ? -9.495 10.440 9.431 1.00 92.88 80 ILE A N 1
ATOM 671 C CA . ILE A 1 80 ? -10.399 10.304 8.277 1.00 92.88 80 ILE A CA 1
ATOM 672 C C . ILE A 1 80 ? -11.263 9.052 8.429 1.00 92.88 80 ILE A C 1
ATOM 674 O O . ILE A 1 80 ? -10.870 8.127 9.142 1.00 92.88 80 ILE A O 1
ATOM 678 N N . SER A 1 81 ? -12.395 8.996 7.726 1.00 95.44 81 SER A N 1
ATOM 679 C CA . SER A 1 81 ? -13.259 7.815 7.775 1.00 95.44 81 SER A CA 1
ATOM 680 C C . SER A 1 81 ? -12.556 6.562 7.253 1.00 95.44 81 SER A C 1
ATOM 682 O O . SER A 1 81 ? -11.625 6.642 6.435 1.00 95.44 81 SER A O 1
ATOM 684 N N . SER A 1 82 ? -13.026 5.394 7.692 1.00 95.06 82 SER A N 1
ATOM 685 C CA . SER A 1 82 ? -12.521 4.108 7.203 1.00 95.06 82 SER A CA 1
ATOM 686 C C . SER A 1 82 ? -12.686 3.989 5.683 1.00 95.06 82 SER A C 1
ATOM 688 O O . SER A 1 8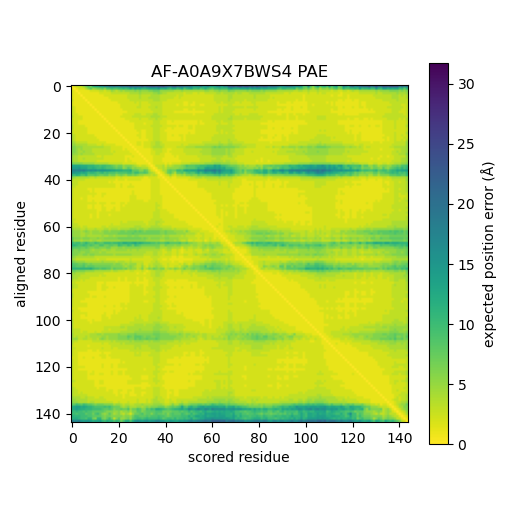2 ? -11.768 3.535 5.004 1.00 95.06 82 SER A O 1
ATOM 690 N N . GLU A 1 83 ? -13.790 4.481 5.110 1.00 96.62 83 GLU A N 1
ATOM 691 C CA . GLU A 1 83 ? -14.014 4.508 3.657 1.00 96.62 83 GLU A CA 1
ATOM 692 C C . GLU A 1 83 ? -13.015 5.412 2.928 1.00 96.62 83 GLU A C 1
ATOM 694 O O . GLU A 1 83 ? -12.506 5.043 1.869 1.00 96.62 83 GLU A O 1
ATOM 699 N N . ALA A 1 84 ? -12.706 6.587 3.484 1.00 97.50 84 ALA A N 1
ATOM 700 C CA . ALA A 1 84 ? -11.733 7.499 2.892 1.00 97.50 84 ALA A CA 1
ATOM 701 C C . ALA A 1 84 ? -10.316 6.902 2.916 1.00 97.50 84 ALA A C 1
ATOM 703 O O . ALA A 1 84 ? -9.569 7.032 1.939 1.00 97.50 84 ALA A O 1
ATOM 704 N N . LEU A 1 85 ? -9.952 6.214 4.005 1.00 98.25 85 LEU A N 1
ATOM 705 C CA . LEU A 1 85 ? -8.683 5.494 4.095 1.00 98.25 85 LEU A CA 1
ATOM 706 C C . LEU A 1 85 ? -8.630 4.326 3.102 1.00 98.25 85 LEU A C 1
ATOM 708 O O . LEU A 1 85 ? -7.637 4.196 2.392 1.00 98.25 85 LEU A O 1
ATOM 712 N N . LEU A 1 86 ? -9.689 3.517 3.009 1.00 98.31 86 LEU A N 1
ATOM 713 C CA . LEU A 1 86 ? -9.783 2.407 2.054 1.00 98.31 86 LEU A CA 1
ATOM 714 C C . LEU A 1 86 ? -9.604 2.883 0.617 1.00 98.31 86 LEU A C 1
ATOM 716 O O . LEU A 1 86 ? -8.764 2.345 -0.099 1.00 98.31 86 LEU A O 1
ATOM 720 N N . LYS A 1 87 ? -10.322 3.942 0.231 1.00 98.31 87 LYS A N 1
ATOM 721 C CA . LYS A 1 87 ? -10.189 4.541 -1.096 1.00 98.31 87 LYS A CA 1
ATOM 722 C C . LYS A 1 87 ? -8.750 4.986 -1.367 1.00 98.31 87 LYS A C 1
ATOM 724 O O . LYS A 1 87 ? -8.205 4.687 -2.422 1.00 98.31 87 LYS A O 1
ATOM 729 N N . THR A 1 88 ? -8.118 5.642 -0.392 1.00 98.25 88 THR A N 1
ATOM 730 C CA . THR A 1 88 ? -6.712 6.070 -0.494 1.00 98.25 88 THR A CA 1
ATOM 731 C C . THR A 1 88 ? -5.774 4.879 -0.713 1.00 98.25 88 THR A C 1
ATOM 733 O O . THR A 1 88 ? -4.884 4.936 -1.558 1.00 98.25 88 THR A O 1
ATOM 736 N N . VAL A 1 89 ? -5.968 3.793 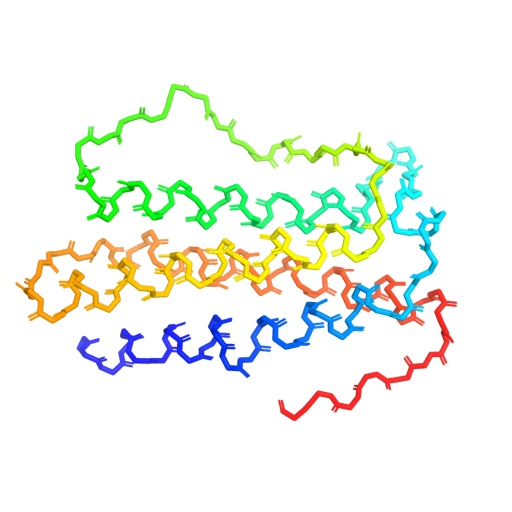0.039 1.00 98.56 89 VAL A N 1
ATOM 737 C CA . VAL A 1 89 ? -5.164 2.568 -0.070 1.00 98.56 89 VAL A CA 1
ATOM 738 C C . VAL A 1 89 ? -5.331 1.929 -1.446 1.00 98.56 89 VAL A C 1
ATOM 740 O O . VAL A 1 89 ? -4.334 1.645 -2.106 1.00 98.56 89 VAL A O 1
ATOM 743 N N . GLU A 1 90 ? -6.570 1.731 -1.892 1.00 98.62 90 GLU A N 1
ATOM 744 C CA . GLU A 1 90 ? -6.879 1.112 -3.184 1.00 98.62 90 GLU A CA 1
ATOM 745 C C . GLU A 1 90 ? -6.301 1.932 -4.349 1.00 98.62 90 GLU A C 1
ATOM 747 O O . GLU A 1 90 ? -5.645 1.367 -5.222 1.00 98.62 90 GLU A O 1
ATOM 752 N N . GLU A 1 91 ? -6.450 3.261 -4.329 1.00 98.69 91 GLU A N 1
ATOM 753 C CA . GLU A 1 91 ? -5.894 4.158 -5.353 1.00 98.69 91 GLU A CA 1
ATOM 754 C C . GLU A 1 91 ? -4.360 4.099 -5.411 1.00 98.69 91 GLU A C 1
ATOM 756 O O . GLU A 1 91 ? -3.777 4.042 -6.494 1.00 98.69 91 GLU A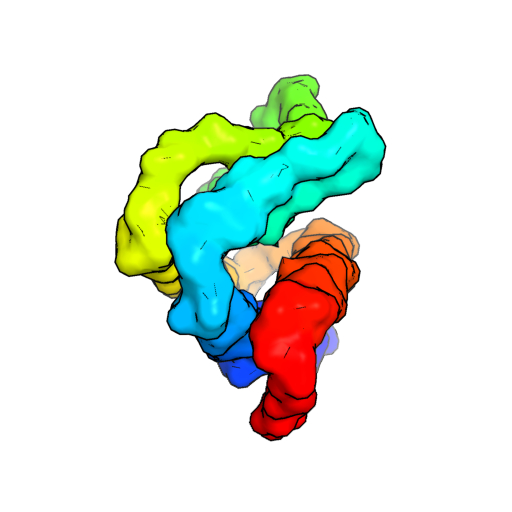 O 1
ATOM 761 N N . ILE A 1 92 ? -3.686 4.076 -4.257 1.00 98.81 92 ILE A N 1
ATOM 762 C CA . ILE A 1 92 ? -2.218 4.049 -4.195 1.00 98.81 92 ILE A CA 1
ATOM 763 C C . ILE A 1 92 ? -1.659 2.699 -4.651 1.00 98.81 92 ILE A C 1
ATOM 765 O O . ILE A 1 92 ? -0.660 2.662 -5.377 1.00 98.81 92 ILE A O 1
ATOM 769 N N . PHE A 1 93 ? -2.285 1.591 -4.248 1.00 98.81 93 PHE A N 1
ATOM 770 C CA . PHE A 1 93 ? -1.887 0.264 -4.718 1.00 98.81 93 PHE A CA 1
ATOM 771 C C . PHE A 1 93 ? -2.139 0.099 -6.220 1.00 98.81 93 PHE A C 1
ATOM 773 O O . PHE A 1 93 ? -1.283 -0.457 -6.910 1.00 98.81 93 PHE A O 1
ATOM 780 N N . ASP A 1 94 ? -3.257 0.604 -6.742 1.00 98.62 94 ASP A N 1
ATOM 781 C CA . ASP A 1 94 ? -3.554 0.593 -8.178 1.00 98.62 94 ASP A CA 1
ATOM 782 C C . ASP A 1 94 ? -2.526 1.418 -8.973 1.00 98.62 94 ASP A C 1
ATOM 784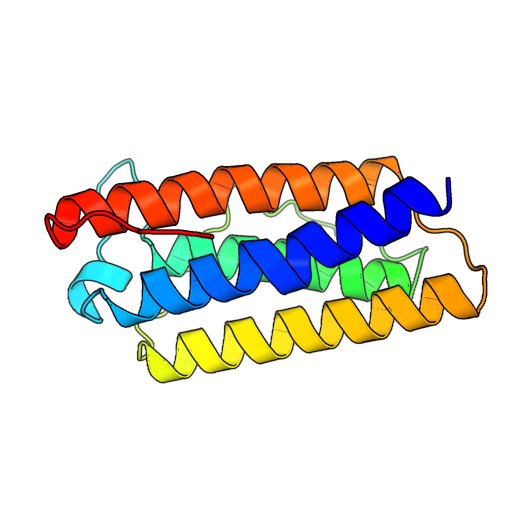 O O . ASP A 1 94 ? -1.961 0.929 -9.956 1.00 98.62 94 ASP A O 1
ATOM 788 N N . GLU A 1 95 ? -2.194 2.630 -8.515 1.00 98.69 95 GLU A N 1
ATOM 789 C CA . GLU A 1 95 ? -1.179 3.468 -9.163 1.00 98.69 95 GLU A CA 1
ATOM 790 C C . GLU A 1 95 ? 0.198 2.787 -9.170 1.00 98.69 95 GLU A C 1
ATOM 792 O O . GLU A 1 95 ? 0.877 2.756 -10.203 1.00 98.69 95 GLU A O 1
ATOM 797 N N . TRP A 1 96 ? 0.607 2.212 -8.033 1.00 98.69 96 TRP A N 1
ATOM 798 C CA . TRP A 1 96 ? 1.849 1.447 -7.938 1.00 98.69 96 TRP A CA 1
ATOM 799 C C . TRP A 1 96 ? 1.841 0.246 -8.885 1.00 98.69 96 TRP A C 1
ATOM 801 O O . TRP A 1 96 ? 2.808 0.043 -9.618 1.00 98.69 96 TRP A O 1
ATOM 811 N N . GLY A 1 97 ? 0.742 -0.513 -8.926 1.00 98.44 97 GLY A N 1
ATOM 812 C CA . GLY A 1 97 ? 0.598 -1.686 -9.784 1.00 98.44 97 GLY A CA 1
ATOM 813 C C . GLY A 1 97 ? 0.706 -1.346 -11.268 1.00 98.44 97 GLY A C 1
ATOM 814 O O . GLY A 1 97 ? 1.432 -2.019 -12.000 1.00 98.44 97 GLY A O 1
ATOM 815 N N . LYS A 1 98 ? 0.050 -0.267 -11.704 1.00 98.44 98 LYS A N 1
ATOM 816 C CA . LYS A 1 98 ? 0.128 0.231 -13.085 1.00 98.44 98 LYS A CA 1
ATOM 817 C C . LYS A 1 98 ? 1.541 0.671 -13.451 1.00 98.44 98 LYS A C 1
ATOM 819 O O . LYS A 1 98 ? 2.061 0.251 -14.482 1.00 98.44 98 LYS A O 1
ATOM 824 N N . ALA A 1 99 ? 2.182 1.472 -12.598 1.00 97.88 99 ALA A N 1
ATOM 825 C CA . ALA A 1 99 ? 3.553 1.922 -12.833 1.00 97.88 99 ALA A CA 1
ATOM 826 C C . ALA A 1 99 ? 4.539 0.746 -12.874 1.00 97.88 99 ALA A C 1
ATOM 828 O O . ALA A 1 99 ? 5.423 0.707 -13.726 1.00 97.88 99 ALA A O 1
ATOM 829 N N . TYR A 1 100 ? 4.364 -0.231 -11.984 1.00 97.50 100 TYR A N 1
ATOM 830 C CA . TYR A 1 100 ? 5.171 -1.443 -11.939 1.00 97.50 100 TYR A CA 1
ATOM 831 C C . TYR A 1 100 ? 5.071 -2.250 -13.239 1.00 97.50 100 TYR A C 1
ATOM 833 O O . TYR A 1 100 ? 6.097 -2.586 -13.833 1.00 97.50 100 TYR A O 1
ATOM 841 N N . ILE A 1 101 ? 3.844 -2.537 -13.695 1.00 96.94 101 ILE A N 1
ATOM 842 C CA . ILE A 1 101 ? 3.597 -3.274 -14.943 1.00 96.94 101 ILE A CA 1
ATOM 843 C C . ILE A 1 101 ? 4.211 -2.526 -16.122 1.00 96.94 101 ILE A C 1
ATOM 845 O O . ILE A 1 101 ? 4.923 -3.136 -16.912 1.00 96.94 101 ILE A O 1
ATOM 849 N N . GLN A 1 102 ? 4.012 -1.210 -16.201 1.00 96.69 102 GLN A N 1
ATOM 850 C CA . GLN A 1 102 ? 4.562 -0.399 -17.281 1.00 96.69 102 GLN A CA 1
ATOM 851 C C . GLN A 1 102 ? 6.094 -0.510 -17.359 1.00 96.69 102 GLN A C 1
ATOM 853 O O . GLN A 1 102 ? 6.636 -0.795 -18.424 1.00 96.69 102 GLN A O 1
ATOM 858 N N . VAL A 1 103 ? 6.808 -0.330 -16.239 1.00 95.25 103 VAL A N 1
ATOM 859 C CA . VAL A 1 103 ? 8.279 -0.471 -16.204 1.00 95.25 103 VAL A CA 1
ATOM 860 C C . VAL A 1 103 ? 8.702 -1.877 -16.635 1.00 95.25 103 VAL A C 1
ATOM 862 O O . VAL A 1 103 ? 9.663 -2.030 -17.392 1.00 95.25 103 VAL A O 1
ATOM 865 N N . TRP A 1 104 ? 7.980 -2.897 -16.165 1.00 93.50 104 TRP A N 1
ATOM 866 C CA . TRP A 1 104 ? 8.247 -4.294 -16.486 1.00 93.50 104 TRP A CA 1
ATOM 867 C C . TRP A 1 104 ? 8.063 -4.604 -17.982 1.00 93.50 104 TRP A C 1
ATOM 869 O O . TRP A 1 104 ? 8.949 -5.199 -18.599 1.00 93.50 104 TRP A O 1
ATOM 879 N N . GLU A 1 105 ? 6.955 -4.169 -18.585 1.00 94.19 105 GLU A N 1
ATOM 880 C CA . GLU A 1 105 ? 6.644 -4.357 -20.010 1.00 94.19 105 GLU A CA 1
ATOM 881 C C . GLU A 1 105 ? 7.618 -3.602 -20.920 1.00 94.19 105 GLU A C 1
ATOM 883 O O . GLU A 1 105 ? 8.090 -4.144 -21.922 1.00 94.19 105 GLU A O 1
ATOM 888 N N . GLU A 1 106 ? 7.999 -2.384 -20.527 1.00 95.00 106 GLU A N 1
ATOM 889 C CA . GLU A 1 106 ? 9.021 -1.576 -21.202 1.00 95.00 106 GLU A CA 1
ATOM 890 C C . GLU A 1 106 ? 10.443 -2.138 -21.012 1.00 95.00 106 GLU A C 1
ATOM 892 O O . GLU A 1 106 ? 11.402 -1.600 -21.568 1.00 95.00 106 GLU A O 1
ATOM 897 N N . LYS A 1 107 ? 10.602 -3.221 -20.232 1.00 91.88 107 LYS A N 1
ATOM 898 C CA . LYS A 1 107 ? 11.888 -3.836 -19.858 1.00 91.88 107 LYS A CA 1
ATOM 899 C C . LYS A 1 107 ? 12.861 -2.834 -19.233 1.00 91.88 107 LYS A C 1
ATOM 901 O O . LYS A 1 107 ? 14.082 -2.992 -19.334 1.00 91.88 107 LYS A O 1
ATOM 906 N N . ARG A 1 108 ? 12.326 -1.798 -18.586 1.00 91.44 108 ARG A N 1
ATOM 907 C CA . ARG A 1 108 ? 13.115 -0.835 -17.824 1.00 91.44 108 ARG A CA 1
ATOM 908 C C . ARG A 1 108 ? 13.605 -1.485 -16.533 1.00 91.44 108 ARG A C 1
ATOM 910 O O . ARG A 1 108 ? 13.003 -2.415 -15.999 1.00 91.44 108 ARG A O 1
ATOM 917 N N . HIS A 1 109 ? 14.748 -1.012 -16.051 1.00 88.81 109 HIS A N 1
ATOM 918 C CA . HIS A 1 109 ? 15.352 -1.547 -14.840 1.00 88.81 109 HIS A CA 1
ATOM 919 C C . HIS A 1 109 ? 14.505 -1.194 -13.610 1.00 88.81 109 HIS A C 1
ATOM 921 O O . HIS A 1 109 ? 14.224 -0.023 -13.363 1.00 88.81 109 HIS A O 1
ATOM 927 N N . ILE A 1 110 ? 14.139 -2.212 -12.831 1.00 92.62 110 ILE A N 1
ATOM 928 C CA . ILE A 1 110 ? 13.623 -2.066 -11.469 1.00 92.62 110 ILE A CA 1
ATOM 929 C C . ILE A 1 110 ? 14.761 -2.465 -10.538 1.00 92.62 110 ILE A C 1
ATOM 931 O O . ILE A 1 110 ? 15.286 -3.574 -10.660 1.00 92.62 110 ILE A O 1
ATOM 935 N N . ASP A 1 111 ? 15.123 -1.587 -9.604 1.00 93.00 111 ASP A N 1
ATOM 936 C CA . ASP A 1 111 ? 16.072 -1.955 -8.559 1.00 93.00 111 ASP A CA 1
ATOM 937 C C . ASP A 1 111 ? 15.466 -3.055 -7.677 1.00 93.00 111 ASP A C 1
ATOM 939 O O . ASP A 1 111 ? 14.489 -2.845 -6.949 1.00 93.00 111 ASP A O 1
ATOM 943 N N . LEU A 1 112 ? 16.047 -4.250 -7.770 1.00 93.69 112 LEU A N 1
ATOM 944 C CA . LEU A 1 112 ? 15.530 -5.435 -7.101 1.00 93.69 112 LEU A CA 1
ATOM 945 C C . LEU A 1 112 ? 15.633 -5.311 -5.578 1.00 93.69 112 LEU A C 1
ATOM 947 O O . LEU A 1 112 ? 14.745 -5.790 -4.877 1.00 93.69 112 LEU A O 1
ATOM 951 N N . GLN A 1 113 ? 16.671 -4.640 -5.072 1.00 94.69 113 GLN A N 1
ATOM 952 C CA . GLN A 1 113 ? 16.849 -4.440 -3.637 1.00 94.69 113 GLN A CA 1
ATOM 953 C C . GLN A 1 113 ? 15.723 -3.570 -3.069 1.00 94.69 113 GLN A C 1
ATOM 955 O O . GLN A 1 113 ? 15.082 -3.949 -2.090 1.00 94.69 113 GLN A O 1
ATOM 960 N N . SER A 1 114 ? 15.426 -2.440 -3.718 1.00 94.44 114 SER A N 1
ATOM 961 C CA . SER A 1 114 ? 14.306 -1.577 -3.333 1.00 94.44 114 SER A CA 1
ATOM 962 C C . SER A 1 114 ? 12.955 -2.286 -3.442 1.00 94.44 114 SER A C 1
ATOM 964 O O . SER A 1 114 ? 12.105 -2.111 -2.569 1.00 94.44 114 SER A O 1
ATOM 966 N N . LEU A 1 115 ? 12.749 -3.108 -4.480 1.00 97.12 115 LEU A N 1
ATOM 967 C CA . LEU A 1 115 ? 11.514 -3.876 -4.638 1.00 97.12 115 LEU A CA 1
ATOM 968 C C . LEU A 1 115 ? 11.324 -4.891 -3.505 1.00 97.12 115 LEU A C 1
ATOM 970 O O . LEU A 1 115 ? 10.245 -4.954 -2.920 1.00 97.12 115 LEU A O 1
ATOM 974 N N . LEU A 1 116 ? 12.348 -5.689 -3.197 1.00 97.81 116 LEU A N 1
ATOM 975 C CA . LEU A 1 116 ? 12.253 -6.692 -2.136 1.00 97.81 116 LEU A CA 1
ATOM 976 C C . LEU A 1 116 ? 12.071 -6.035 -0.768 1.00 97.81 116 LEU A C 1
ATOM 978 O O . LEU A 1 116 ? 11.190 -6.457 -0.024 1.00 97.81 116 LEU A O 1
ATOM 982 N N . HIS A 1 117 ? 12.783 -4.938 -0.497 1.00 97.31 117 HIS A N 1
ATOM 983 C CA . HIS A 1 117 ? 12.560 -4.143 0.709 1.00 97.31 117 HIS A CA 1
ATOM 984 C C . HIS A 1 117 ? 11.106 -3.649 0.787 1.00 97.31 117 HIS A C 1
ATOM 986 O O . HIS A 1 117 ? 10.466 -3.822 1.818 1.00 97.31 117 HIS A O 1
ATOM 992 N N . LEU A 1 118 ? 10.527 -3.109 -0.294 1.00 98.38 118 LEU A N 1
ATOM 993 C CA . LEU A 1 118 ? 9.120 -2.686 -0.293 1.00 98.38 118 LEU A CA 1
ATOM 994 C C . LEU A 1 118 ? 8.163 -3.840 0.053 1.00 98.38 118 LEU A C 1
ATOM 996 O O . LEU A 1 118 ? 7.244 -3.656 0.853 1.00 98.38 118 LEU A O 1
ATOM 1000 N N . VAL A 1 119 ? 8.371 -5.017 -0.543 1.00 98.62 119 VAL A N 1
ATOM 1001 C CA . VAL A 1 119 ? 7.531 -6.205 -0.314 1.00 98.62 119 VAL A CA 1
ATOM 1002 C C . VAL A 1 119 ? 7.643 -6.688 1.135 1.00 98.62 119 VAL A C 1
ATOM 1004 O O . VAL A 1 119 ? 6.625 -6.964 1.771 1.00 98.62 119 VAL A O 1
ATOM 1007 N N . GLU A 1 120 ? 8.860 -6.774 1.669 1.00 98.44 120 GLU A N 1
ATOM 1008 C CA . GLU A 1 120 ? 9.127 -7.194 3.049 1.00 98.44 120 GLU A CA 1
ATOM 1009 C C . GLU A 1 120 ? 8.562 -6.194 4.060 1.00 98.44 120 GLU A C 1
ATOM 1011 O O . GLU A 1 120 ? 7.844 -6.587 4.980 1.00 98.44 120 GLU A O 1
ATOM 1016 N N . HIS A 1 121 ? 8.801 -4.900 3.843 1.00 98.19 121 HIS A N 1
ATOM 1017 C CA . HIS A 1 121 ? 8.318 -3.814 4.696 1.00 98.19 121 HIS A CA 1
ATOM 1018 C C . HIS A 1 121 ? 6.790 -3.758 4.744 1.00 98.19 121 HIS A C 1
ATOM 1020 O O . HIS A 1 121 ? 6.188 -3.638 5.812 1.00 98.19 121 HIS A O 1
ATOM 1026 N N . THR A 1 122 ? 6.146 -3.934 3.587 1.00 98.75 122 THR A N 1
ATOM 1027 C CA . THR A 1 122 ? 4.683 -4.017 3.501 1.00 98.75 122 THR A CA 1
ATOM 1028 C C . THR A 1 122 ? 4.160 -5.229 4.267 1.00 98.75 122 THR A C 1
ATOM 1030 O O . THR A 1 122 ? 3.207 -5.098 5.032 1.00 98.75 122 THR A O 1
ATOM 1033 N N . SER A 1 123 ? 4.795 -6.399 4.126 1.00 98.44 123 SER A N 1
ATOM 1034 C CA . SER A 1 123 ? 4.407 -7.605 4.869 1.00 98.44 123 SER A CA 1
ATOM 1035 C C . SER A 1 123 ? 4.581 -7.442 6.381 1.00 98.44 123 SER A C 1
ATOM 1037 O O . SER A 1 123 ? 3.725 -7.887 7.146 1.00 98.44 123 SER A O 1
ATOM 1039 N N . TYR A 1 124 ? 5.677 -6.818 6.814 1.00 98.00 124 TYR A N 1
ATOM 1040 C CA . TYR A 1 124 ? 5.970 -6.548 8.220 1.00 98.00 124 TYR A CA 1
ATOM 1041 C C . TYR A 1 124 ? 4.875 -5.684 8.859 1.00 98.00 124 TYR A C 1
ATOM 1043 O O . TYR A 1 124 ? 4.268 -6.077 9.859 1.00 98.00 124 TYR A O 1
ATOM 1051 N N . HIS A 1 125 ? 4.552 -4.548 8.240 1.00 98.38 125 HIS A N 1
ATOM 1052 C CA . HIS A 1 125 ? 3.529 -3.639 8.750 1.00 98.38 125 HIS A CA 1
ATOM 1053 C C . HIS A 1 125 ? 2.104 -4.176 8.595 1.00 98.38 125 HIS A C 1
ATOM 1055 O O . HIS A 1 125 ? 1.277 -3.971 9.485 1.00 98.38 125 HIS A O 1
ATOM 1061 N N . LEU A 1 126 ? 1.812 -4.928 7.530 1.00 98.44 126 LEU A N 1
ATOM 1062 C CA . LEU A 1 126 ? 0.546 -5.649 7.408 1.00 98.44 126 LEU A CA 1
ATOM 1063 C C . LEU A 1 126 ? 0.355 -6.622 8.577 1.00 98.44 126 LEU A C 1
ATOM 1065 O O . LEU A 1 126 ? -0.734 -6.682 9.141 1.00 98.44 126 LEU A O 1
ATOM 1069 N N . GLY A 1 127 ? 1.408 -7.339 8.981 1.00 97.06 127 GLY A N 1
ATOM 1070 C CA . GLY A 1 127 ? 1.376 -8.203 10.161 1.00 97.06 127 GLY A CA 1
ATOM 1071 C C . GLY A 1 127 ? 0.943 -7.452 11.423 1.00 97.06 127 GLY A C 1
ATOM 1072 O O . GLY A 1 127 ? 0.074 -7.931 12.146 1.00 97.06 127 GLY A O 1
ATOM 1073 N N . GLN A 1 128 ? 1.470 -6.243 11.642 1.00 96.50 128 GLN A N 1
ATOM 1074 C CA . GLN A 1 128 ? 1.087 -5.390 12.774 1.00 96.50 128 GLN A CA 1
ATOM 1075 C C . GLN A 1 128 ? -0.376 -4.930 12.699 1.00 96.50 128 GLN A C 1
ATOM 1077 O O . GLN A 1 128 ? -1.073 -4.937 13.711 1.00 96.50 128 GLN A O 1
ATOM 1082 N N . VAL A 1 129 ? -0.850 -4.536 11.512 1.00 97.19 129 VAL A N 1
ATOM 1083 C CA . VAL A 1 129 ? -2.248 -4.123 11.300 1.00 97.19 129 VAL A CA 1
ATOM 1084 C C . VAL A 1 129 ? -3.202 -5.282 11.583 1.00 97.19 129 VAL A C 1
ATOM 1086 O O . VAL A 1 129 ? -4.181 -5.121 12.314 1.00 97.19 129 VAL A O 1
ATOM 1089 N N . VAL A 1 130 ? -2.892 -6.462 11.047 1.00 96.31 130 VAL A N 1
ATOM 1090 C CA . VAL A 1 130 ? -3.674 -7.684 11.251 1.00 96.31 130 VAL A CA 1
ATOM 1091 C C . VAL A 1 130 ? -3.721 -8.059 12.724 1.00 96.31 130 VAL A C 1
ATOM 1093 O O . VAL A 1 130 ? -4.804 -8.302 13.245 1.00 96.31 130 VAL A O 1
ATOM 1096 N N . ASP A 1 131 ? -2.569 -8.118 13.391 1.00 95.06 131 ASP A N 1
ATOM 1097 C CA . ASP A 1 131 ? -2.475 -8.530 14.792 1.00 95.06 131 ASP A CA 1
ATOM 1098 C C . ASP A 1 131 ? -3.310 -7.626 15.706 1.00 95.06 131 ASP A C 1
ATOM 1100 O O . ASP A 1 131 ? -4.145 -8.101 16.473 1.00 95.06 131 ASP A O 1
ATOM 1104 N N . ARG A 1 132 ? -3.193 -6.307 15.533 1.00 94.25 132 ARG A N 1
ATOM 1105 C CA . ARG A 1 132 ? -3.972 -5.339 16.314 1.00 94.25 132 ARG A CA 1
ATOM 1106 C C . ARG A 1 132 ? -5.460 -5.434 16.036 1.00 94.25 132 ARG A C 1
ATOM 1108 O O . ARG A 1 132 ? -6.248 -5.408 16.973 1.00 94.25 132 ARG A O 1
ATOM 1115 N N . THR A 1 133 ? -5.837 -5.612 14.772 1.00 94.31 133 THR A N 1
ATOM 1116 C CA . THR A 1 133 ? -7.246 -5.802 14.416 1.00 94.31 133 THR A CA 1
ATOM 1117 C C . THR A 1 133 ? -7.813 -7.069 15.062 1.00 94.31 133 THR A C 1
ATOM 1119 O O . THR A 1 133 ? -8.913 -7.032 15.604 1.00 94.31 133 THR A O 1
ATOM 1122 N N . LYS A 1 134 ? -7.056 -8.180 15.093 1.00 93.44 134 LYS A N 1
ATOM 1123 C CA . LYS A 1 134 ? -7.471 -9.404 15.808 1.00 93.44 134 LYS A CA 1
ATOM 1124 C C . LYS A 1 134 ? -7.654 -9.158 17.303 1.00 93.44 134 LYS A C 1
ATOM 1126 O O . LYS A 1 134 ? -8.609 -9.669 17.879 1.00 93.44 134 LYS A O 1
ATOM 1131 N N . CYS A 1 135 ? -6.744 -8.406 17.922 1.00 91.88 135 CYS A N 1
ATOM 1132 C CA . CYS A 1 135 ? -6.817 -8.076 19.345 1.00 91.88 135 CYS A CA 1
ATOM 1133 C C . CYS A 1 135 ? -8.059 -7.245 19.692 1.00 91.88 135 CYS A C 1
ATOM 1135 O O . CYS A 1 135 ? -8.642 -7.463 20.750 1.00 91.88 135 CYS A O 1
ATOM 1137 N N . ILE A 1 136 ? -8.473 -6.331 18.809 1.00 92.25 136 ILE A N 1
ATOM 1138 C CA . ILE A 1 136 ? -9.666 -5.493 18.999 1.00 92.25 136 ILE A CA 1
ATOM 1139 C C . ILE A 1 136 ? -10.945 -6.315 18.790 1.00 92.25 136 ILE A C 1
ATOM 1141 O O . ILE A 1 136 ? -11.818 -6.335 19.652 1.00 92.25 136 ILE A O 1
ATOM 1145 N N . GLU A 1 137 ? -11.040 -7.030 17.668 1.00 89.62 137 GLU A N 1
ATOM 1146 C CA . GLU A 1 137 ? -12.287 -7.687 17.253 1.00 89.62 137 GLU A CA 1
ATOM 1147 C C . GLU A 1 137 ? -12.498 -9.067 17.890 1.00 89.62 137 GLU A C 1
ATOM 1149 O O . GLU A 1 137 ? -13.598 -9.618 17.851 1.00 89.62 137 GLU A O 1
ATOM 1154 N N . GLY A 1 138 ? -11.443 -9.676 18.442 1.00 85.25 138 GLY A N 1
ATOM 1155 C CA . GLY A 1 138 ? -11.490 -11.028 19.006 1.00 85.25 138 GLY A CA 1
ATOM 1156 C C . GLY A 1 138 ? -11.750 -12.127 17.967 1.00 85.25 138 GLY A C 1
ATOM 1157 O O . GLY A 1 138 ? -12.134 -13.241 18.327 1.00 85.25 138 GLY A O 1
ATOM 1158 N N . GLN A 1 139 ? -11.560 -11.834 16.676 1.00 80.12 139 GLN A N 1
ATOM 1159 C CA . GLN A 1 139 ? -11.865 -12.736 15.562 1.00 80.12 139 GLN A CA 1
ATOM 1160 C C . GLN A 1 139 ? -10.602 -13.221 14.844 1.00 80.12 139 GLN A C 1
ATOM 1162 O O . GLN A 1 139 ? -9.587 -12.528 14.756 1.00 80.12 139 GLN A O 1
ATOM 1167 N N . GLN A 1 140 ? -10.669 -14.431 14.282 1.00 80.19 140 GLN A N 1
ATOM 1168 C CA . GLN A 1 140 ? -9.610 -14.949 13.420 1.00 80.19 140 GLN A CA 1
ATOM 1169 C C . GLN A 1 140 ? -9.816 -14.505 11.972 1.00 80.19 140 GLN A C 1
ATOM 1171 O O . GLN A 1 140 ? -10.870 -14.723 11.379 1.00 80.19 140 GLN A O 1
ATOM 1176 N N . PHE A 1 141 ? -8.763 -13.954 11.375 1.00 83.00 141 PHE A N 1
ATOM 1177 C CA . PHE A 1 141 ? -8.695 -13.786 9.929 1.00 83.00 141 PHE A CA 1
ATOM 1178 C C . PHE A 1 141 ? -8.396 -15.122 9.248 1.00 83.00 141 PHE A C 1
ATOM 1180 O O . PHE A 1 141 ? -7.319 -15.689 9.446 1.00 83.00 141 PHE A O 1
ATOM 1187 N N . ASN A 1 142 ? -9.310 -15.570 8.390 1.00 78.69 142 ASN A N 1
ATOM 1188 C CA . ASN A 1 142 ? -9.102 -16.694 7.478 1.00 78.69 142 ASN A CA 1
ATOM 1189 C C . ASN A 1 142 ? -8.550 -16.178 6.150 1.00 78.69 142 ASN A C 1
ATOM 1191 O O . ASN A 1 142 ? -9.236 -16.176 5.130 1.00 78.69 142 ASN A O 1
ATOM 1195 N N . PHE A 1 143 ? -7.324 -15.663 6.186 1.00 81.50 143 PHE A N 1
ATOM 1196 C CA . PHE A 1 143 ? -6.657 -15.223 4.971 1.00 81.50 143 PHE A CA 1
ATOM 1197 C C . PHE A 1 143 ? -6.273 -16.431 4.118 1.00 81.50 143 PHE A C 1
ATOM 1199 O O . PHE A 1 143 ? -5.448 -17.239 4.546 1.00 81.50 143 PHE A O 1
ATOM 1206 N N . CYS A 1 144 ? -6.852 -16.517 2.925 1.00 57.66 144 CYS A N 1
ATOM 1207 C CA . CYS A 1 144 ? -6.437 -17.443 1.877 1.00 57.66 144 CYS A CA 1
ATOM 1208 C C . CYS A 1 144 ? -5.059 -17.047 1.313 1.00 57.66 144 CYS A C 1
ATOM 1210 O O . CYS A 1 144 ? -4.773 -15.827 1.185 1.00 57.66 144 CYS A O 1
#

Foldseek 3Di:
DVVLLVVLLCLLPVALLVLLLVLLVLDFLCQQQDDDPPGAGLLQLLVLLLVLLVVLLVCLVPVPDDDPDDCPVGRDRDSDGSVVSNVSSVVSSVSSSVSSVVCVVVVHDDDVVSSVCSSVSSVVSSVVSNVSSCVVNVDDDPRD

Solvent-accessible surface area (backbone atoms only — not comparable to full-atom values): 8348 Å² total; per-residue (Å²): 109,72,66,56,55,54,48,54,50,44,46,49,62,73,47,44,44,57,51,50,53,53,40,53,72,72,50,52,59,66,64,28,52,46,61,55,100,90,41,78,18,48,48,8,52,54,50,32,48,48,52,57,43,52,54,49,35,47,37,68,77,36,78,82,70,80,75,95,68,86,59,91,86,50,58,60,83,79,86,64,53,56,67,60,51,47,52,51,50,55,54,49,52,50,53,30,50,52,44,51,52,51,36,55,77,71,67,48,90,70,64,60,68,62,50,51,50,52,55,51,52,44,52,55,53,47,49,54,42,45,51,52,41,30,69,74,69,73,50,85,83,85,80,125

InterPro domains:
  IPR034660 DinB/YfiT-like putative metalloenzymes [G3DSA:1.20.120.450] (7-137)
  IPR034660 DinB/YfiT-like putative metalloenzymes [SSF109854] (9-130)